Protein AF-A0A7Y5V2Z2-F1 (afdb_monomer_lite)

Sequence (86 aa):
MLHFTRDDLDFLTSARGVVLLADLAHADLSEGGALALIGRLRRDFTTRESSAALELARLRRDAVGKFGAPAAGMFFDRAALEQASH

pLDDT: mean 84.5, std 12.18, range [43.53, 96.25]

Foldseek 3Di:
DDFDDPVLVVQCPDPNNVVLLVVLLPFDLDPVRVVVLVVVCVVPHDPSNSVSSSVQSVLLVVVCVPPNDVSSPDGDDPVRSVVVVD

Structure (mmCIF, N/CA/C/O backbone):
data_AF-A0A7Y5V2Z2-F1
#
_entry.id   AF-A0A7Y5V2Z2-F1
#
loop_
_atom_site.group_PDB
_atom_site.id
_atom_site.type_symbol
_atom_site.label_atom_id
_atom_site.label_alt_id
_atom_site.label_comp_id
_atom_site.label_asym_id
_atom_site.label_entity_id
_atom_site.label_seq_id
_atom_site.pdbx_PDB_ins_code
_atom_site.Cartn_x
_atom_site.Cartn_y
_atom_site.Cartn_z
_atom_site.occupancy
_atom_site.B_iso_or_equiv
_atom_site.auth_seq_id
_atom_site.auth_comp_id
_atom_site.auth_asym_id
_atom_site.auth_atom_id
_atom_site.pdbx_PDB_model_num
ATOM 1 N N . MET A 1 1 ? 9.803 10.424 7.615 1.00 51.97 1 MET A N 1
ATOM 2 C CA . MET A 1 1 ? 10.049 9.010 7.280 1.00 51.97 1 MET A CA 1
ATOM 3 C C . MET A 1 1 ? 9.002 8.197 8.018 1.00 51.97 1 MET A C 1
ATOM 5 O O . MET A 1 1 ? 8.920 8.337 9.233 1.00 51.97 1 MET A O 1
ATOM 9 N N . LEU A 1 2 ? 8.110 7.512 7.301 1.00 62.97 2 LEU A N 1
ATOM 10 C CA . LEU A 1 2 ? 6.988 6.797 7.909 1.00 62.97 2 LEU A CA 1
ATOM 11 C C . LEU A 1 2 ? 7.446 5.364 8.198 1.00 62.97 2 LEU A C 1
ATOM 13 O O . LEU A 1 2 ? 7.780 4.628 7.277 1.00 62.97 2 LEU A O 1
ATOM 17 N N . HIS A 1 3 ? 7.528 4.996 9.473 1.00 79.69 3 HIS A N 1
ATOM 18 C CA . HIS A 1 3 ? 7.773 3.611 9.869 1.00 79.69 3 HIS A CA 1
ATOM 19 C C . HIS A 1 3 ? 6.433 2.892 10.003 1.00 79.69 3 HIS A C 1
ATOM 21 O O . HIS A 1 3 ? 5.502 3.439 10.601 1.00 79.69 3 HIS A O 1
ATOM 27 N N . PHE A 1 4 ? 6.336 1.674 9.466 1.00 87.38 4 PHE A N 1
ATOM 28 C CA . PHE A 1 4 ? 5.151 0.845 9.662 1.00 87.38 4 PHE A CA 1
ATOM 29 C C . PHE A 1 4 ? 5.046 0.432 11.128 1.00 87.38 4 PHE A C 1
ATOM 31 O O . PHE A 1 4 ? 5.988 -0.095 11.718 1.00 87.38 4 PHE A O 1
ATOM 38 N N . THR A 1 5 ? 3.884 0.668 11.720 1.00 90.38 5 THR A N 1
ATOM 39 C CA . THR A 1 5 ? 3.544 0.138 13.040 1.00 90.38 5 THR A CA 1
ATOM 40 C C . THR A 1 5 ? 2.927 -1.249 12.919 1.00 90.38 5 THR A C 1
ATOM 42 O O . THR A 1 5 ? 2.655 -1.733 11.820 1.00 90.38 5 THR A O 1
ATOM 45 N N . ARG A 1 6 ? 2.661 -1.889 14.060 1.00 90.62 6 ARG A N 1
ATOM 46 C CA . ARG A 1 6 ? 1.996 -3.190 14.082 1.00 90.62 6 ARG A CA 1
ATOM 47 C C . ARG A 1 6 ? 0.611 -3.160 13.434 1.00 90.62 6 ARG A C 1
ATOM 49 O O . ARG A 1 6 ? 0.341 -4.023 12.612 1.00 90.62 6 ARG A O 1
ATOM 56 N N . ASP A 1 7 ? -0.197 -2.142 13.718 1.00 92.62 7 ASP A N 1
ATOM 57 C CA . ASP A 1 7 ? -1.529 -2.003 13.114 1.00 92.62 7 ASP A CA 1
ATOM 58 C C . ASP A 1 7 ? -1.445 -1.853 11.587 1.00 92.62 7 ASP A C 1
ATOM 60 O O . ASP A 1 7 ? -2.281 -2.378 10.852 1.00 92.62 7 ASP A O 1
ATOM 64 N N . ASP A 1 8 ? -0.399 -1.176 11.098 1.00 93.06 8 ASP A N 1
ATOM 65 C CA . ASP A 1 8 ? -0.165 -1.039 9.661 1.00 93.06 8 ASP A CA 1
ATOM 66 C C . ASP A 1 8 ? 0.180 -2.401 9.040 1.00 93.06 8 ASP A C 1
ATOM 68 O O . ASP A 1 8 ? -0.355 -2.749 7.991 1.00 93.06 8 ASP A O 1
ATOM 72 N N . LEU A 1 9 ? 1.029 -3.202 9.692 1.00 91.56 9 LEU A N 1
ATOM 73 C CA . LEU A 1 9 ? 1.375 -4.549 9.224 1.00 91.56 9 LEU A CA 1
ATOM 74 C C . LEU A 1 9 ? 0.179 -5.507 9.276 1.00 91.56 9 LEU A C 1
ATOM 76 O O . LEU A 1 9 ? -0.047 -6.246 8.315 1.00 91.56 9 LEU A O 1
ATOM 80 N N . ASP A 1 10 ? -0.609 -5.469 10.350 1.00 94.19 10 ASP A N 1
ATOM 81 C CA . ASP A 1 10 ? -1.812 -6.290 10.504 1.00 94.19 10 ASP A CA 1
ATOM 82 C C . ASP A 1 10 ? -2.823 -5.966 9.388 1.00 94.19 10 ASP A C 1
ATOM 84 O O . ASP A 1 10 ? -3.383 -6.867 8.759 1.00 94.19 10 ASP A O 1
ATOM 88 N N . PHE A 1 11 ? -2.987 -4.684 9.042 1.00 95.69 11 PHE A N 1
ATOM 89 C CA . PHE A 1 11 ? -3.794 -4.277 7.894 1.00 95.69 11 PHE A CA 1
ATOM 90 C C . PHE A 1 11 ? -3.192 -4.732 6.557 1.00 95.69 11 PHE A C 1
ATOM 92 O O . PHE A 1 11 ? -3.887 -5.366 5.761 1.00 95.69 11 PHE A O 1
ATOM 99 N N . LEU A 1 12 ? -1.920 -4.426 6.289 1.00 94.62 12 LEU A N 1
ATOM 100 C CA . LEU A 1 12 ? -1.282 -4.677 4.990 1.00 94.62 12 LEU A CA 1
ATOM 101 C C . LEU A 1 12 ? -1.154 -6.174 4.667 1.00 94.62 12 LEU A C 1
ATOM 103 O O . LEU A 1 12 ? -1.085 -6.543 3.495 1.00 94.62 12 LEU A O 1
ATOM 107 N N . THR A 1 13 ? -1.135 -7.031 5.690 1.00 93.75 13 THR A N 1
ATOM 108 C CA . THR A 1 13 ? -1.129 -8.497 5.550 1.00 93.75 13 THR A CA 1
ATOM 109 C C . THR A 1 13 ? -2.530 -9.120 5.571 1.00 93.75 13 THR A C 1
ATOM 111 O O . THR A 1 13 ? -2.683 -10.295 5.238 1.00 93.75 13 THR A O 1
ATOM 114 N N . SER A 1 14 ? -3.573 -8.348 5.899 1.00 96.25 14 SER A N 1
ATOM 115 C CA . SER A 1 14 ? -4.968 -8.796 5.824 1.00 96.25 14 SER A CA 1
ATOM 116 C C . SER A 1 14 ? -5.441 -8.981 4.377 1.00 96.25 14 SER A C 1
ATOM 118 O O . SER A 1 14 ? -4.905 -8.381 3.445 1.00 96.25 14 SER A O 1
ATOM 120 N N . ALA A 1 15 ? -6.533 -9.728 4.177 1.00 96.19 15 ALA A N 1
ATOM 121 C CA . ALA A 1 15 ? -7.138 -9.902 2.853 1.00 96.19 15 ALA A CA 1
ATOM 122 C C . ALA A 1 15 ? -7.501 -8.563 2.176 1.00 96.19 15 ALA A C 1
ATOM 124 O O . ALA A 1 15 ? -7.278 -8.395 0.979 1.00 96.19 15 ALA A O 1
ATOM 125 N N . ARG A 1 16 ? -8.010 -7.587 2.945 1.00 96.00 16 ARG A N 1
ATOM 126 C CA . ARG A 1 16 ? -8.348 -6.248 2.428 1.00 96.00 16 ARG A CA 1
ATOM 127 C C . ARG A 1 16 ? -7.099 -5.475 2.006 1.00 96.00 16 ARG A C 1
ATOM 129 O O . ARG A 1 16 ? -7.103 -4.867 0.939 1.00 96.00 16 ARG A O 1
ATOM 136 N N . GLY A 1 17 ? -6.040 -5.521 2.814 1.00 95.44 17 GLY A N 1
ATOM 137 C CA . GLY A 1 17 ? -4.766 -4.873 2.500 1.00 95.44 17 GLY A CA 1
ATOM 138 C C . GLY A 1 17 ? -4.091 -5.480 1.272 1.00 95.44 17 GLY A C 1
ATOM 139 O O . GLY A 1 17 ? -3.644 -4.747 0.395 1.00 95.44 17 GLY A O 1
ATOM 140 N N . VAL A 1 18 ? -4.090 -6.810 1.155 1.00 94.25 18 VAL A N 1
ATOM 141 C CA . VAL A 1 18 ? -3.520 -7.524 0.001 1.00 94.25 18 VAL A CA 1
ATOM 142 C C . VAL A 1 18 ? -4.249 -7.169 -1.297 1.00 94.25 18 VAL A C 1
ATOM 144 O O . VAL A 1 18 ? -3.588 -6.880 -2.294 1.00 94.25 18 VAL A O 1
ATOM 147 N N . VAL A 1 19 ? -5.587 -7.128 -1.287 1.00 95.62 19 VAL A N 1
ATOM 148 C CA . VAL A 1 19 ? -6.381 -6.698 -2.454 1.00 95.62 19 VAL A CA 1
ATOM 149 C C . VAL A 1 19 ? -6.060 -5.251 -2.824 1.00 95.62 19 VAL A C 1
ATOM 151 O O . VAL A 1 19 ? -5.770 -4.967 -3.983 1.00 95.62 19 VAL A O 1
ATOM 154 N N . LEU A 1 20 ? -6.017 -4.346 -1.842 1.00 95.69 20 LEU A N 1
ATOM 155 C CA . LEU A 1 20 ? -5.656 -2.953 -2.093 1.00 95.69 20 LEU A CA 1
ATOM 156 C C . LEU A 1 20 ? -4.246 -2.821 -2.694 1.00 95.69 20 LEU A C 1
ATOM 158 O O . LEU A 1 20 ? -4.043 -2.052 -3.629 1.00 95.69 20 LEU A O 1
ATOM 162 N N . LEU A 1 21 ? -3.263 -3.564 -2.184 1.00 94.88 21 LEU A N 1
ATOM 163 C CA . LEU A 1 21 ? -1.897 -3.541 -2.710 1.00 94.88 21 LEU A CA 1
ATOM 164 C C . LEU A 1 21 ? -1.819 -4.080 -4.145 1.00 94.88 21 LEU A C 1
ATOM 166 O O . LEU A 1 21 ? -1.033 -3.558 -4.934 1.00 94.88 21 LEU A O 1
ATOM 170 N N . ALA A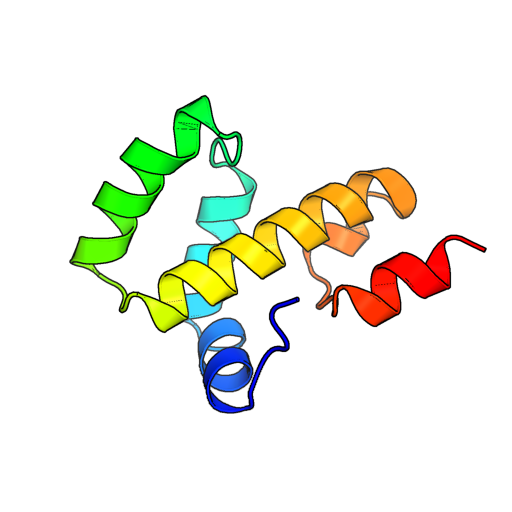 1 22 ? -2.633 -5.082 -4.491 1.00 93.50 22 ALA A N 1
ATOM 171 C CA . ALA A 1 22 ? -2.750 -5.573 -5.862 1.00 93.50 22 ALA A CA 1
ATOM 172 C C . ALA A 1 22 ? -3.345 -4.502 -6.793 1.00 93.50 22 ALA A C 1
ATOM 174 O O . ALA A 1 22 ? -2.788 -4.247 -7.859 1.00 93.50 22 ALA A O 1
ATOM 175 N N . ASP A 1 23 ? -4.397 -3.797 -6.363 1.00 93.69 23 ASP A N 1
ATOM 176 C CA . ASP A 1 23 ? -4.964 -2.676 -7.125 1.00 93.69 23 ASP A CA 1
ATOM 177 C C . ASP A 1 23 ? -3.938 -1.551 -7.326 1.00 93.69 23 ASP A C 1
ATOM 179 O O . ASP A 1 23 ? -3.817 -0.973 -8.408 1.00 93.69 23 ASP A O 1
ATOM 183 N N . LEU A 1 24 ? -3.187 -1.218 -6.271 1.00 93.88 24 LEU A N 1
ATOM 184 C CA . LEU A 1 24 ? -2.184 -0.155 -6.298 1.00 93.88 24 LEU A CA 1
ATOM 185 C C . LEU A 1 24 ? -0.975 -0.494 -7.174 1.00 93.88 24 LEU A C 1
ATOM 187 O O . LEU A 1 24 ? -0.356 0.428 -7.702 1.00 93.88 24 LEU A O 1
ATOM 191 N N . ALA A 1 25 ? -0.662 -1.777 -7.379 1.00 91.25 25 ALA A N 1
ATOM 192 C CA . ALA A 1 25 ? 0.405 -2.203 -8.285 1.00 91.25 25 ALA A CA 1
ATOM 193 C C . ALA A 1 25 ? 0.148 -1.786 -9.746 1.00 91.25 25 ALA A C 1
ATOM 195 O O . ALA A 1 25 ? 1.093 -1.645 -10.521 1.00 91.25 25 ALA A O 1
ATOM 196 N N . HIS A 1 26 ? -1.118 -1.552 -10.106 1.00 90.38 26 HIS A N 1
ATOM 197 C CA . HIS A 1 26 ? -1.541 -1.116 -11.438 1.00 90.38 26 HIS A CA 1
ATOM 198 C C . HIS A 1 26 ? -2.015 0.346 -11.482 1.00 90.38 26 HIS A C 1
ATOM 200 O O . HIS A 1 26 ? -2.379 0.842 -12.548 1.00 90.38 26 HIS A O 1
ATOM 206 N N . ALA A 1 27 ? -2.026 1.045 -10.344 1.00 91.00 27 ALA A N 1
ATOM 207 C CA . ALA A 1 27 ? -2.478 2.428 -10.255 1.00 91.00 27 ALA A CA 1
ATOM 208 C C . ALA A 1 27 ? -1.366 3.426 -10.619 1.00 91.00 27 ALA A C 1
ATOM 210 O O . ALA A 1 27 ? -0.178 3.178 -10.408 1.00 91.00 27 ALA A O 1
ATOM 211 N N . ASP A 1 28 ? -1.758 4.612 -11.093 1.00 88.81 28 ASP A N 1
ATOM 212 C CA . ASP A 1 28 ? -0.828 5.733 -11.218 1.00 88.81 28 ASP A CA 1
ATOM 213 C C . ASP A 1 28 ? -0.509 6.318 -9.832 1.00 88.81 28 ASP A C 1
ATOM 215 O O . ASP A 1 28 ? -1.298 7.057 -9.241 1.00 88.81 28 ASP A O 1
ATOM 219 N N . LEU A 1 29 ? 0.666 5.959 -9.307 1.00 87.31 29 LEU A N 1
ATOM 220 C CA . LEU A 1 29 ? 1.174 6.440 -8.020 1.00 87.31 29 LEU A CA 1
ATOM 221 C C . LEU A 1 29 ? 1.972 7.753 -8.129 1.00 87.31 29 LEU A C 1
ATOM 223 O O . LEU A 1 29 ? 2.570 8.169 -7.129 1.00 87.31 29 LEU A O 1
ATOM 227 N N . SER A 1 30 ? 2.042 8.376 -9.314 1.00 84.19 30 SER A N 1
ATOM 228 C CA . SER A 1 30 ? 2.692 9.678 -9.515 1.00 84.19 30 SER A CA 1
ATOM 229 C C . SER A 1 30 ? 1.981 10.792 -8.739 1.00 84.19 30 SER A C 1
ATOM 231 O O . SER A 1 30 ? 0.854 10.627 -8.270 1.00 84.19 30 SER A O 1
ATOM 233 N N . GLU A 1 31 ? 2.623 11.953 -8.598 1.00 77.00 31 GLU A N 1
ATOM 234 C CA . GLU A 1 31 ? 1.968 13.119 -7.987 1.00 77.00 31 GLU A CA 1
ATOM 235 C C . GLU A 1 31 ? 0.704 13.545 -8.751 1.00 77.00 31 GLU A C 1
ATOM 237 O O . GLU A 1 31 ? -0.273 13.953 -8.124 1.00 77.00 31 GLU A O 1
ATOM 242 N N . GLY A 1 32 ? 0.680 13.366 -10.079 1.00 79.25 32 GLY A N 1
ATOM 243 C CA . GLY A 1 32 ? -0.482 13.668 -10.920 1.00 79.25 32 GLY A CA 1
ATOM 244 C C . GLY A 1 32 ? -1.677 12.740 -10.672 1.00 79.25 32 GLY A C 1
ATOM 245 O O . GLY A 1 32 ? -2.817 13.200 -10.666 1.00 79.25 32 GLY A O 1
ATOM 246 N N . GLY A 1 33 ? -1.428 11.453 -10.404 1.00 82.06 33 GLY A N 1
ATOM 247 C CA . GLY A 1 33 ? -2.466 10.460 -10.089 1.00 82.06 33 GLY A CA 1
ATOM 248 C C . GLY A 1 33 ? -2.896 10.430 -8.616 1.00 82.06 33 GLY A C 1
ATOM 249 O O . GLY A 1 33 ? -3.992 9.959 -8.287 1.00 82.06 33 GLY A O 1
ATOM 250 N N . ALA A 1 34 ? -2.070 10.971 -7.714 1.00 78.31 34 ALA A N 1
ATOM 251 C CA . ALA A 1 34 ? -2.241 10.837 -6.268 1.00 78.31 34 ALA A CA 1
ATOM 252 C C . ALA A 1 34 ? -3.570 11.406 -5.750 1.00 78.31 34 ALA A C 1
ATOM 254 O O . ALA A 1 34 ? -4.201 10.795 -4.888 1.00 78.31 34 ALA A O 1
ATOM 255 N N . LEU A 1 35 ? -4.031 12.547 -6.272 1.00 82.75 35 LEU A N 1
ATOM 256 C CA . LEU A 1 35 ? -5.245 13.195 -5.764 1.00 82.75 35 LEU A CA 1
ATOM 257 C C . LEU A 1 35 ? -6.507 12.364 -6.047 1.00 82.75 35 LEU A C 1
ATOM 259 O O . LEU A 1 35 ? -7.326 12.145 -5.151 1.00 82.75 35 LEU A O 1
ATOM 263 N N . ALA A 1 36 ? -6.638 11.854 -7.275 1.00 86.19 36 ALA A N 1
ATOM 264 C CA . ALA A 1 36 ? -7.743 10.979 -7.666 1.00 86.19 36 ALA A CA 1
ATOM 265 C C . ALA A 1 36 ? -7.714 9.662 -6.877 1.00 86.19 36 ALA A C 1
ATOM 267 O O . ALA A 1 36 ? -8.750 9.173 -6.416 1.00 86.19 36 ALA A O 1
ATOM 268 N N . LEU A 1 37 ? -6.511 9.125 -6.664 1.00 89.31 37 LEU A N 1
ATOM 269 C CA . LEU A 1 37 ? -6.296 7.912 -5.894 1.00 89.31 37 LEU A CA 1
ATOM 270 C C . LEU A 1 37 ? -6.708 8.088 -4.427 1.00 89.31 37 LEU A C 1
ATOM 272 O O . LEU A 1 37 ? -7.492 7.291 -3.918 1.00 89.31 37 LEU A O 1
ATOM 276 N N . ILE A 1 38 ? -6.280 9.170 -3.772 1.00 85.25 38 ILE A N 1
ATOM 277 C CA . ILE A 1 38 ? -6.669 9.498 -2.392 1.00 85.25 38 ILE A CA 1
ATOM 278 C C . ILE A 1 38 ? -8.191 9.643 -2.271 1.00 85.25 38 ILE A C 1
ATOM 280 O O . ILE A 1 38 ? -8.784 9.134 -1.320 1.00 85.25 38 ILE A O 1
ATOM 284 N N . GLY A 1 39 ? -8.838 10.295 -3.243 1.00 88.56 39 GLY A N 1
ATOM 285 C CA . GLY A 1 39 ? -10.297 10.422 -3.276 1.00 88.56 39 GLY A CA 1
ATOM 286 C C . GLY A 1 39 ? -11.022 9.074 -3.350 1.00 88.56 39 GLY A C 1
ATOM 287 O O . GLY A 1 39 ? -12.075 8.911 -2.733 1.00 88.56 39 GLY A O 1
ATOM 288 N N . ARG A 1 40 ? -10.452 8.091 -4.061 1.00 90.44 40 ARG A N 1
ATOM 289 C CA . ARG A 1 40 ? -10.967 6.714 -4.091 1.00 90.44 40 ARG A CA 1
ATOM 290 C C . ARG A 1 40 ? -10.781 6.022 -2.744 1.00 90.44 40 ARG A C 1
ATOM 292 O O . ARG A 1 40 ? -11.743 5.480 -2.215 1.00 90.44 40 ARG A O 1
ATOM 299 N N . LEU A 1 41 ? -9.568 6.066 -2.193 1.00 93.06 41 LEU A N 1
ATOM 300 C CA . LEU A 1 41 ? -9.215 5.326 -0.978 1.00 93.06 41 LEU A CA 1
ATOM 301 C C . LEU A 1 41 ? -10.013 5.785 0.244 1.00 93.06 41 LEU A C 1
ATOM 303 O O . LEU A 1 41 ? -10.454 4.952 1.026 1.00 93.06 41 LEU A O 1
ATOM 307 N N . ARG A 1 42 ? -10.292 7.089 0.361 1.00 89.62 42 ARG A N 1
ATOM 308 C CA . ARG A 1 42 ? -11.067 7.659 1.478 1.00 89.62 42 ARG A CA 1
ATOM 309 C C . ARG A 1 42 ? -12.497 7.129 1.616 1.00 89.62 42 ARG A C 1
ATOM 311 O O . ARG A 1 42 ? -13.112 7.378 2.647 1.00 89.62 42 ARG A O 1
ATOM 318 N N . ARG A 1 43 ? -13.046 6.454 0.600 1.00 92.94 43 ARG A N 1
ATOM 319 C CA . ARG A 1 43 ? -14.386 5.851 0.683 1.00 92.94 43 ARG A CA 1
ATOM 320 C C . ARG A 1 43 ? -14.399 4.559 1.493 1.00 92.94 43 ARG A C 1
ATOM 322 O O . ARG A 1 43 ? -15.362 4.318 2.209 1.00 92.94 43 ARG A O 1
ATOM 329 N N . ASP A 1 44 ? -13.323 3.782 1.403 1.00 93.94 44 ASP A N 1
ATOM 330 C CA . ASP A 1 44 ? -13.287 2.398 1.890 1.00 93.94 44 ASP A CA 1
ATOM 331 C C . ASP A 1 44 ? -12.193 2.155 2.941 1.00 93.94 44 ASP A C 1
ATOM 333 O O . ASP A 1 44 ? -12.204 1.131 3.629 1.00 93.94 44 ASP A O 1
ATOM 337 N N . PHE A 1 45 ? -11.251 3.093 3.078 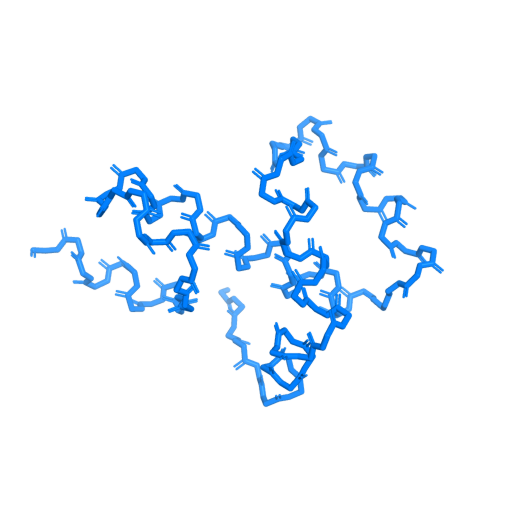1.00 95.31 45 PHE A N 1
ATOM 338 C CA . PHE A 1 45 ? -10.084 2.987 3.945 1.00 95.31 45 PHE A CA 1
ATOM 339 C C . PHE A 1 45 ? -9.899 4.249 4.779 1.00 95.31 45 PHE A C 1
ATOM 341 O O . PHE A 1 45 ? -10.163 5.376 4.349 1.00 95.31 45 PHE A O 1
ATOM 348 N N . THR A 1 46 ? -9.368 4.064 5.982 1.00 94.19 46 THR A N 1
ATOM 349 C CA . THR A 1 46 ? -8.929 5.176 6.819 1.00 94.19 46 THR A CA 1
ATOM 350 C C . THR A 1 46 ? -7.733 5.890 6.184 1.00 94.19 46 THR A C 1
ATOM 352 O O . THR A 1 46 ? -7.006 5.341 5.348 1.00 94.19 46 THR A O 1
ATOM 355 N N . THR A 1 47 ? -7.472 7.126 6.618 1.00 91.50 47 THR A N 1
ATOM 356 C CA . THR A 1 47 ? -6.273 7.871 6.203 1.00 91.50 47 THR A CA 1
ATOM 357 C C . THR A 1 47 ? -4.992 7.087 6.487 1.00 91.50 47 THR A C 1
ATOM 359 O O . THR A 1 47 ? -4.068 7.117 5.681 1.00 91.50 47 THR A O 1
ATOM 362 N N . ARG A 1 48 ? -4.936 6.367 7.615 1.00 91.31 48 ARG A N 1
ATOM 363 C CA . ARG A 1 48 ? -3.755 5.604 8.022 1.00 91.31 48 ARG A CA 1
ATOM 364 C C . ARG A 1 48 ? -3.511 4.405 7.108 1.00 91.31 48 ARG A C 1
ATOM 366 O O . ARG A 1 48 ? -2.427 4.292 6.548 1.00 91.31 48 ARG A O 1
ATOM 373 N N . GLU A 1 49 ? -4.535 3.580 6.900 1.00 94.25 49 GLU A N 1
ATOM 374 C CA . GLU A 1 49 ? -4.488 2.425 5.991 1.00 94.25 49 GLU A CA 1
ATOM 375 C C . GLU A 1 49 ? -4.121 2.849 4.563 1.00 94.25 49 GLU A C 1
ATOM 377 O O . GLU A 1 49 ? -3.262 2.241 3.926 1.00 94.25 49 GLU A O 1
ATOM 382 N N . SER A 1 50 ? -4.723 3.945 4.085 1.00 93.31 50 SER A N 1
ATOM 383 C CA . SER A 1 50 ? -4.438 4.513 2.763 1.00 93.31 50 SER A CA 1
ATOM 384 C C . SER A 1 50 ? -2.971 4.922 2.631 1.00 93.31 50 SER A C 1
ATOM 386 O O . SER A 1 50 ? -2.312 4.556 1.659 1.00 93.31 50 SER A O 1
ATOM 388 N N . SER A 1 51 ? -2.446 5.664 3.611 1.00 90.56 51 SER A N 1
ATOM 389 C CA . SER A 1 51 ? -1.049 6.106 3.616 1.00 90.56 51 SER A CA 1
ATOM 390 C C . SER A 1 51 ? -0.082 4.926 3.674 1.00 90.56 51 SER A C 1
ATOM 392 O O . SER A 1 51 ? 0.861 4.882 2.888 1.00 90.56 51 SER A O 1
ATOM 394 N N . ALA A 1 52 ? -0.339 3.946 4.545 1.00 92.12 52 ALA A N 1
ATOM 395 C CA . ALA A 1 52 ? 0.505 2.765 4.682 1.00 92.12 52 ALA A CA 1
ATOM 396 C C . ALA A 1 52 ? 0.552 1.937 3.382 1.00 92.12 52 ALA A C 1
ATOM 398 O O . ALA A 1 52 ? 1.627 1.533 2.934 1.00 92.12 52 ALA A O 1
ATOM 399 N N . ALA A 1 53 ? -0.594 1.735 2.725 1.00 93.44 53 ALA A N 1
ATOM 400 C CA . ALA A 1 53 ? -0.658 0.997 1.464 1.00 93.44 53 ALA A CA 1
ATOM 401 C C . ALA A 1 53 ? 0.044 1.732 0.313 1.00 93.44 53 ALA A C 1
ATOM 403 O O . ALA A 1 53 ? 0.763 1.106 -0.467 1.00 93.44 53 ALA A O 1
ATOM 404 N N . LEU A 1 54 ? -0.119 3.056 0.221 1.00 91.69 54 LEU A N 1
ATOM 405 C CA . LEU A 1 54 ? 0.561 3.878 -0.784 1.00 91.69 54 LEU A CA 1
ATOM 406 C C . LEU A 1 54 ? 2.083 3.875 -0.598 1.00 91.69 54 LEU A C 1
ATOM 408 O O . LEU A 1 54 ? 2.813 3.765 -1.585 1.00 91.69 54 LEU A O 1
ATOM 412 N N . GLU A 1 55 ? 2.560 3.972 0.644 1.00 90.94 55 GLU A N 1
ATOM 413 C CA . GLU A 1 55 ? 3.986 3.892 0.980 1.00 90.94 55 GLU A CA 1
ATOM 414 C C . GLU A 1 55 ? 4.572 2.547 0.524 1.00 90.94 55 GLU A C 1
ATOM 416 O O . GLU A 1 55 ? 5.536 2.520 -0.246 1.00 90.94 55 GLU A O 1
ATOM 421 N N . LEU A 1 56 ? 3.950 1.426 0.912 1.00 92.56 56 LEU A N 1
ATOM 422 C CA . LE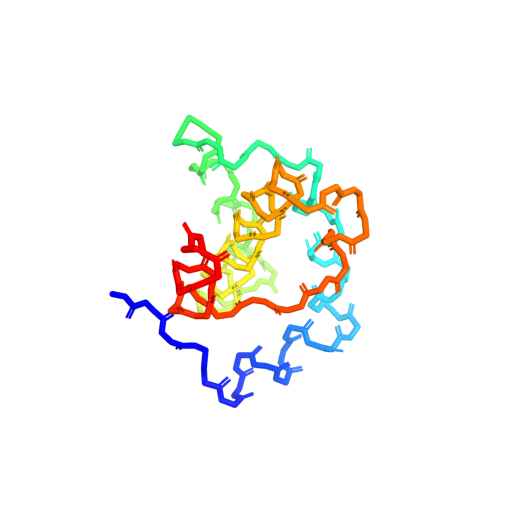U A 1 56 ? 4.440 0.095 0.550 1.00 92.56 56 LEU A CA 1
ATOM 423 C C . LEU A 1 56 ? 4.378 -0.161 -0.963 1.00 92.56 56 LEU A C 1
ATOM 425 O O . LEU A 1 56 ? 5.309 -0.738 -1.525 1.00 92.56 56 LEU A O 1
ATOM 429 N N . ALA A 1 57 ? 3.319 0.283 -1.644 1.00 92.56 57 ALA A N 1
ATOM 430 C CA . ALA A 1 57 ? 3.200 0.138 -3.094 1.00 92.56 57 ALA A CA 1
ATOM 431 C C . ALA A 1 57 ? 4.321 0.887 -3.839 1.00 92.56 57 ALA A C 1
ATOM 433 O O . ALA A 1 57 ? 4.907 0.353 -4.783 1.00 92.56 57 ALA A O 1
ATOM 434 N N . ARG A 1 58 ? 4.679 2.094 -3.379 1.00 89.69 58 ARG A N 1
ATOM 435 C CA . ARG A 1 58 ? 5.813 2.859 -3.924 1.00 89.69 58 ARG A CA 1
ATOM 436 C C . ARG A 1 58 ? 7.139 2.142 -3.687 1.00 89.69 58 ARG A C 1
ATOM 438 O O . ARG A 1 58 ? 7.908 1.983 -4.629 1.00 89.69 58 ARG A O 1
ATOM 445 N N . LEU A 1 59 ? 7.368 1.645 -2.471 1.00 90.12 59 LEU A N 1
ATOM 446 C CA . LEU A 1 59 ? 8.579 0.888 -2.140 1.00 90.12 59 LEU A CA 1
ATOM 447 C C . LEU A 1 59 ? 8.721 -0.378 -2.991 1.00 90.12 59 LEU A C 1
ATOM 449 O O . LEU A 1 59 ? 9.807 -0.650 -3.493 1.00 90.12 59 LEU A O 1
ATOM 453 N N . ARG A 1 60 ? 7.630 -1.120 -3.218 1.00 91.31 60 ARG A N 1
ATOM 454 C CA . ARG A 1 60 ? 7.619 -2.287 -4.114 1.00 91.31 60 ARG A CA 1
ATOM 455 C C . ARG A 1 60 ? 7.978 -1.912 -5.546 1.00 91.31 60 ARG A C 1
ATOM 457 O O . ARG A 1 60 ? 8.760 -2.621 -6.168 1.00 91.31 60 ARG A O 1
ATOM 464 N N . ARG A 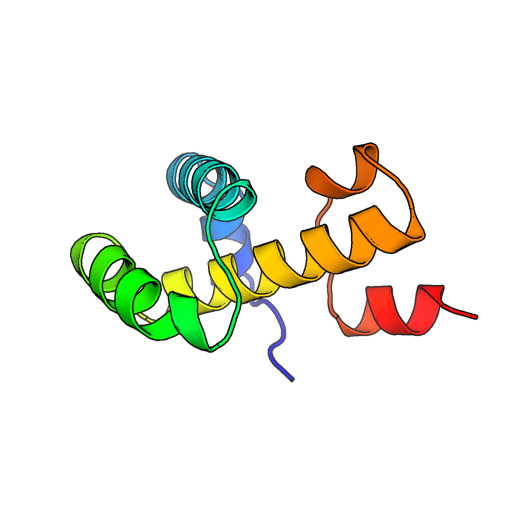1 61 ? 7.454 -0.797 -6.066 1.00 88.81 61 ARG A N 1
ATOM 465 C CA . ARG A 1 61 ? 7.784 -0.318 -7.418 1.00 88.81 61 ARG A CA 1
ATOM 466 C C . ARG A 1 61 ? 9.267 0.025 -7.548 1.00 88.81 61 ARG A C 1
ATOM 468 O O . ARG A 1 61 ? 9.912 -0.410 -8.500 1.00 88.81 61 ARG A O 1
ATOM 475 N N . ASP A 1 62 ? 9.805 0.754 -6.575 1.00 86.50 62 ASP A N 1
ATOM 476 C CA . ASP A 1 62 ? 11.222 1.121 -6.543 1.00 86.50 62 ASP A CA 1
ATOM 477 C C . ASP A 1 62 ? 12.108 -0.133 -6.416 1.00 86.50 62 ASP A C 1
ATOM 479 O O . ASP A 1 62 ? 13.125 -0.259 -7.099 1.00 86.50 62 ASP A O 1
ATOM 483 N N . ALA A 1 63 ? 11.695 -1.100 -5.592 1.00 86.38 63 ALA A N 1
ATOM 484 C CA . ALA A 1 63 ? 12.390 -2.366 -5.403 1.00 86.38 63 ALA A CA 1
ATOM 485 C C . ALA A 1 63 ? 12.348 -3.264 -6.648 1.00 86.38 63 ALA A C 1
ATOM 487 O O . ALA A 1 63 ? 13.354 -3.887 -6.965 1.00 86.38 63 ALA A O 1
ATOM 488 N N . VAL A 1 64 ? 11.240 -3.306 -7.396 1.00 87.25 64 VAL A N 1
ATOM 489 C CA . VAL A 1 64 ? 11.165 -4.032 -8.679 1.00 87.25 64 VAL A CA 1
ATOM 490 C C . VAL A 1 64 ? 12.175 -3.479 -9.679 1.00 87.25 64 VAL A C 1
ATOM 492 O O . VAL A 1 64 ? 12.829 -4.259 -10.369 1.00 87.25 64 VAL A O 1
ATOM 495 N N . GLY A 1 65 ? 12.367 -2.157 -9.712 1.00 83.00 65 GLY A N 1
ATOM 496 C CA . GLY A 1 65 ? 13.410 -1.536 -10.531 1.00 83.00 65 GLY A CA 1
ATOM 497 C C . GLY A 1 65 ? 14.831 -1.994 -10.175 1.00 83.00 65 GLY A C 1
ATOM 498 O O . GLY A 1 65 ? 15.695 -2.002 -11.046 1.00 83.00 65 GLY A O 1
ATOM 499 N N . LYS A 1 66 ? 15.073 -2.403 -8.922 1.00 79.75 66 LYS A N 1
ATOM 500 C CA . LYS A 1 66 ? 16.398 -2.796 -8.408 1.00 79.75 66 LYS A CA 1
ATOM 501 C C . LYS A 1 66 ? 16.634 -4.311 -8.374 1.00 79.75 66 LYS A C 1
ATOM 503 O O . LYS A 1 66 ? 17.740 -4.760 -8.647 1.00 79.75 66 LYS A O 1
ATOM 508 N N . PHE A 1 67 ? 15.611 -5.093 -8.037 1.00 81.50 67 PHE A N 1
ATOM 509 C CA . PHE A 1 67 ? 15.711 -6.527 -7.726 1.00 81.50 67 PHE A CA 1
ATOM 510 C C . PHE A 1 67 ? 14.856 -7.414 -8.648 1.00 81.50 67 PHE A C 1
ATOM 512 O O . PHE A 1 67 ? 14.825 -8.634 -8.488 1.00 81.50 67 PHE A O 1
ATOM 519 N N . GLY A 1 68 ? 14.158 -6.820 -9.620 1.00 83.44 68 GLY A N 1
ATOM 520 C CA . GLY A 1 68 ? 13.319 -7.530 -10.581 1.00 83.44 68 GLY A CA 1
ATOM 521 C C . GLY A 1 68 ? 11.919 -7.881 -10.064 1.00 83.44 68 GLY A C 1
ATOM 522 O O . GLY A 1 68 ? 11.511 -7.523 -8.960 1.00 83.44 68 GLY A O 1
ATOM 523 N N . ALA A 1 69 ? 11.160 -8.602 -10.895 1.00 81.62 69 ALA A N 1
ATOM 524 C CA . ALA A 1 69 ? 9.739 -8.894 -10.678 1.00 81.62 69 ALA A CA 1
ATOM 525 C C . ALA A 1 69 ? 9.372 -9.521 -9.309 1.00 81.62 69 ALA A C 1
ATOM 527 O O . ALA A 1 69 ? 8.333 -9.139 -8.765 1.00 81.62 69 ALA A O 1
ATOM 528 N N . PRO A 1 70 ? 10.178 -10.417 -8.695 1.00 83.00 70 PRO A N 1
ATOM 529 C CA . PRO A 1 70 ? 9.843 -11.008 -7.394 1.00 83.00 70 PRO A CA 1
ATOM 530 C C . PRO A 1 70 ? 9.68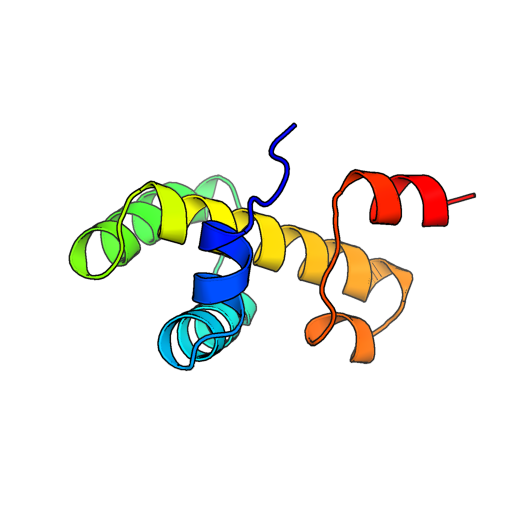5 -9.990 -6.253 1.00 83.00 70 PRO A C 1
ATOM 532 O O . PRO A 1 70 ? 8.964 -10.255 -5.291 1.00 83.00 70 PRO A O 1
ATOM 535 N N . ALA A 1 71 ? 10.302 -8.808 -6.364 1.00 82.12 71 ALA A N 1
ATOM 536 C CA . ALA A 1 71 ? 10.189 -7.753 -5.359 1.00 82.12 71 ALA A CA 1
ATOM 537 C C . ALA A 1 71 ? 8.761 -7.198 -5.217 1.00 82.12 71 ALA A C 1
ATOM 539 O O . ALA A 1 71 ? 8.416 -6.669 -4.163 1.00 82.12 71 ALA A O 1
ATOM 540 N N . ALA A 1 72 ? 7.889 -7.370 -6.217 1.00 77.00 72 ALA A N 1
ATOM 541 C CA . ALA A 1 72 ? 6.507 -6.888 -6.163 1.00 77.00 72 ALA A CA 1
ATOM 542 C C . ALA A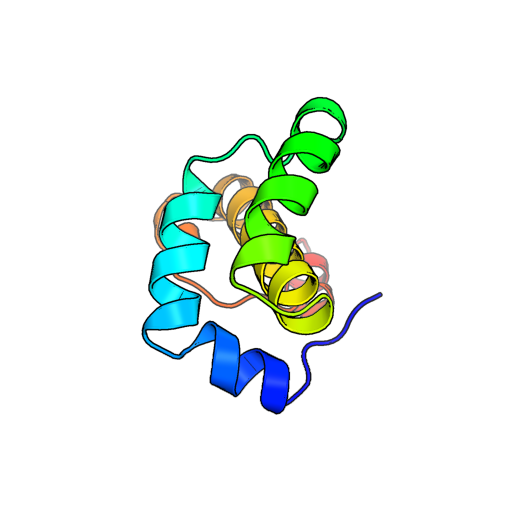 1 72 ? 5.678 -7.512 -5.019 1.00 77.00 72 ALA A C 1
ATOM 544 O O . ALA A 1 72 ? 4.702 -6.914 -4.570 1.00 77.00 72 ALA A O 1
ATOM 545 N N . GLY A 1 73 ? 6.059 -8.698 -4.531 1.00 75.94 73 GLY A N 1
ATOM 546 C CA . GLY A 1 73 ? 5.381 -9.382 -3.423 1.00 75.94 73 GLY A CA 1
ATOM 547 C C . GLY A 1 73 ? 5.995 -9.132 -2.043 1.00 75.94 73 GLY A C 1
ATOM 548 O O . GLY A 1 73 ? 5.404 -9.512 -1.034 1.00 75.94 73 GLY A O 1
ATOM 549 N N . MET A 1 74 ? 7.167 -8.502 -1.970 1.00 80.81 74 MET A N 1
ATOM 550 C CA . MET A 1 74 ? 7.933 -8.384 -0.727 1.00 80.81 74 MET A CA 1
ATOM 551 C C . MET A 1 74 ? 7.463 -7.204 0.133 1.00 80.81 74 MET A C 1
ATOM 553 O O . MET A 1 74 ? 6.822 -6.267 -0.351 1.00 80.81 74 MET A O 1
ATOM 557 N N . PHE A 1 75 ? 7.758 -7.259 1.431 1.00 74.44 75 PHE A N 1
ATOM 558 C CA . PHE A 1 75 ? 7.630 -6.111 2.326 1.00 74.44 75 PHE A CA 1
ATOM 559 C C . PHE A 1 75 ? 8.967 -5.393 2.417 1.00 74.44 75 PHE A C 1
ATOM 561 O O . PHE A 1 75 ? 9.997 -6.024 2.643 1.00 74.44 75 PHE A O 1
ATOM 568 N N . PHE A 1 76 ? 8.933 -4.074 2.276 1.00 70.44 76 PHE A N 1
ATOM 569 C CA . PHE A 1 76 ? 10.105 -3.228 2.425 1.00 70.44 76 PHE A CA 1
ATOM 570 C C . PHE A 1 76 ? 9.822 -2.192 3.496 1.00 70.44 76 PHE A C 1
ATOM 572 O O . PHE A 1 76 ? 8.781 -1.541 3.467 1.00 70.44 76 PHE A O 1
ATOM 579 N N . ASP A 1 77 ? 10.767 -2.021 4.410 1.00 67.81 77 ASP A N 1
ATOM 580 C CA . ASP A 1 77 ? 10.905 -0.780 5.159 1.00 67.81 77 ASP A CA 1
ATOM 581 C C . ASP A 1 77 ? 11.866 0.125 4.375 1.00 67.81 77 ASP A C 1
ATOM 583 O O . ASP A 1 77 ? 12.861 -0.356 3.821 1.00 67.81 77 ASP A O 1
ATOM 587 N N . ARG A 1 78 ? 11.568 1.427 4.278 1.00 63.78 78 ARG A N 1
ATOM 588 C CA . ARG A 1 78 ? 12.381 2.364 3.487 1.00 63.78 78 ARG A CA 1
ATOM 589 C C . ARG A 1 78 ? 13.842 2.390 3.952 1.00 63.78 78 ARG A C 1
ATOM 591 O O . ARG A 1 78 ? 14.723 2.450 3.098 1.00 63.78 78 ARG A O 1
ATOM 598 N N . ALA A 1 79 ? 14.107 2.247 5.256 1.00 61.00 79 ALA A N 1
ATOM 599 C CA . ALA A 1 79 ? 15.472 2.155 5.774 1.00 61.00 79 ALA A CA 1
ATOM 600 C C . ALA A 1 79 ? 16.186 0.904 5.244 1.00 61.00 79 ALA A C 1
ATOM 602 O O . ALA A 1 79 ? 17.324 0.982 4.791 1.00 61.00 79 ALA A O 1
ATOM 603 N N . ALA A 1 80 ? 15.504 -0.245 5.235 1.00 60.44 80 ALA A N 1
ATOM 604 C CA . ALA A 1 80 ? 16.062 -1.487 4.706 1.00 60.44 80 ALA A CA 1
ATOM 605 C C . ALA A 1 80 ? 16.327 -1.405 3.190 1.00 60.44 80 ALA A C 1
ATOM 607 O O . ALA A 1 80 ? 17.336 -1.920 2.710 1.00 60.44 80 ALA A O 1
ATOM 608 N N . LEU A 1 81 ? 15.458 -0.719 2.436 1.00 58.75 81 LEU A N 1
ATOM 609 C CA . LEU A 1 81 ? 15.617 -0.544 0.989 1.00 58.75 81 LEU A CA 1
ATOM 610 C C . LEU A 1 81 ? 16.790 0.386 0.626 1.00 58.75 81 LEU A C 1
ATOM 612 O O . LEU A 1 81 ? 17.495 0.145 -0.357 1.00 58.75 81 LEU A O 1
ATOM 616 N N . GLU A 1 82 ? 17.001 1.447 1.402 1.00 59.81 82 GLU A N 1
ATOM 617 C CA . GLU A 1 82 ? 18.115 2.383 1.209 1.00 59.81 82 GLU A CA 1
ATOM 618 C C . GLU A 1 82 ? 19.461 1.750 1.594 1.00 59.81 82 GLU A C 1
ATOM 620 O O . GLU A 1 82 ? 20.435 1.914 0.863 1.00 59.81 82 GLU A O 1
ATOM 625 N N . GLN A 1 83 ? 19.507 0.940 2.657 1.00 60.78 83 GLN A N 1
ATOM 626 C CA . GLN A 1 83 ? 20.717 0.209 3.066 1.00 60.78 83 GLN A CA 1
ATOM 627 C C . GLN A 1 83 ? 21.123 -0.900 2.081 1.00 60.78 83 GLN A C 1
ATOM 629 O O . GLN A 1 83 ? 22.306 -1.191 1.946 1.00 60.78 83 GLN A O 1
ATOM 634 N N . ALA A 1 84 ? 20.172 -1.499 1.359 1.00 53.59 84 ALA A N 1
ATOM 635 C CA . ALA A 1 84 ? 20.451 -2.534 0.357 1.00 53.59 84 ALA A CA 1
ATOM 636 C C . ALA A 1 84 ? 21.016 -1.988 -0.972 1.00 53.59 84 ALA A C 1
ATOM 638 O O . ALA A 1 84 ? 21.239 -2.756 -1.903 1.00 53.59 84 ALA A O 1
ATOM 639 N N . SER A 1 85 ? 21.199 -0.669 -1.092 1.00 55.16 85 SER A N 1
ATOM 640 C CA . SER A 1 85 ? 21.723 -0.019 -2.304 1.00 55.16 85 SER A CA 1
ATOM 641 C C . SER A 1 85 ? 23.244 0.221 -2.260 1.00 55.16 85 SER A C 1
ATOM 643 O O . SER A 1 85 ? 23.731 1.055 -3.024 1.00 55.16 85 SER A O 1
ATOM 645 N N . HIS A 1 86 ? 23.970 -0.473 -1.374 1.00 43.53 86 HIS A N 1
ATOM 646 C CA . HIS A 1 86 ? 25.426 -0.385 -1.199 1.00 43.53 86 HIS A CA 1
ATOM 647 C C . HIS A 1 86 ? 26.170 -1.604 -1.744 1.00 43.53 86 HIS A C 1
ATOM 649 O O . HIS A 1 86 ? 25.683 -2.737 -1.536 1.00 43.53 86 HIS A O 1
#

Radius of gyration: 12.58 Å; chains: 1; bounding box: 40×25×26 Å

Secondary structure (DSSP, 8-state):
-----HHHHHHHHSHHHHHHHHHHHTS--SHHHHHHHHHHHTTTS-HHHHHHHHHHHHHHHHHHHHH-GGGGGS---HHHHHHTT-